Protein AF-A0AAN7W7Z6-F1 (afdb_monomer_lite)

Sequence (167 aa):
MIKGVRLLCTKEGPSPFRQVDIPSNHAMFGSPALEVPAILGIPMVIHRVGTKSSDGADLDCQIATYLNIKYSDGLAPPQWQSHVGSCLVARKDKKPLSLPHLEAVWMFISMVLDSYSEDEKEAQTLITRQRFERWFDDYKSGQVMNGRMEWADVGTTPAKSDAHLQN

Structure (mmCIF, N/CA/C/O backbone):
data_AF-A0AAN7W7Z6-F1
#
_entry.id   AF-A0AAN7W7Z6-F1
#
loop_
_atom_site.group_PDB
_atom_site.id
_atom_site.type_symbol
_atom_site.label_atom_id
_atom_site.label_alt_id
_atom_site.label_comp_id
_atom_site.label_asym_id
_atom_site.label_entity_id
_atom_site.label_seq_id
_atom_site.pdbx_PDB_ins_code
_atom_site.Cartn_x
_atom_site.Cartn_y
_atom_site.Cartn_z
_atom_site.occupancy
_atom_site.B_iso_or_equiv
_atom_site.auth_seq_id
_atom_site.auth_comp_id
_atom_site.auth_asym_id
_atom_site.auth_atom_id
_atom_site.pdbx_PDB_model_num
ATOM 1 N N . MET A 1 1 ? -18.468 -12.794 -3.051 1.00 94.00 1 MET A N 1
ATOM 2 C CA . MET A 1 1 ? -17.252 -12.531 -2.248 1.00 94.00 1 MET A CA 1
ATOM 3 C C . MET A 1 1 ? -16.202 -11.904 -3.145 1.00 94.00 1 MET A C 1
ATOM 5 O O . MET A 1 1 ? -16.168 -12.248 -4.318 1.00 94.00 1 MET A O 1
ATOM 9 N N . ILE A 1 2 ? -15.392 -10.990 -2.618 1.00 96.31 2 ILE A N 1
ATOM 10 C CA . ILE A 1 2 ? -14.272 -10.337 -3.304 1.00 96.31 2 ILE A CA 1
ATOM 11 C C . ILE A 1 2 ? -12.979 -10.752 -2.604 1.00 96.31 2 ILE A C 1
ATOM 13 O O . ILE A 1 2 ? -12.913 -10.723 -1.375 1.00 96.31 2 ILE A O 1
ATOM 17 N N . LYS A 1 3 ? -11.949 -11.112 -3.373 1.00 97.56 3 LYS A N 1
ATOM 18 C CA . LYS A 1 3 ? -10.621 -11.397 -2.822 1.00 97.56 3 LYS A CA 1
ATOM 19 C C . LYS A 1 3 ? -9.951 -10.092 -2.395 1.00 97.56 3 LYS A C 1
ATOM 21 O O . LYS A 1 3 ? -9.711 -9.219 -3.228 1.00 97.56 3 LYS A O 1
ATOM 26 N N . GLY A 1 4 ? -9.668 -9.979 -1.103 1.00 97.69 4 GLY A N 1
ATOM 27 C CA . GLY A 1 4 ? -8.923 -8.879 -0.498 1.00 97.69 4 GLY A CA 1
ATOM 28 C C . GLY A 1 4 ? -7.800 -9.399 0.389 1.00 97.69 4 GLY A C 1
ATOM 29 O O . GLY A 1 4 ? -7.563 -10.605 0.479 1.00 97.69 4 GLY A O 1
ATOM 30 N N . VAL A 1 5 ? -7.120 -8.490 1.071 1.00 97.50 5 VAL A N 1
ATOM 31 C CA . VAL A 1 5 ? -5.990 -8.808 1.940 1.00 97.50 5 VAL A CA 1
ATOM 32 C C . VAL A 1 5 ? -6.253 -8.277 3.340 1.00 97.50 5 VAL A C 1
ATOM 34 O O . VAL A 1 5 ? -6.710 -7.151 3.512 1.00 97.50 5 VAL A O 1
ATOM 37 N N . ARG A 1 6 ? -5.968 -9.092 4.354 1.00 96.19 6 ARG A N 1
ATOM 38 C CA . ARG A 1 6 ? -5.948 -8.658 5.747 1.00 96.19 6 ARG A CA 1
ATOM 39 C C . ARG A 1 6 ? -4.517 -8.325 6.137 1.00 96.19 6 ARG A C 1
ATOM 41 O O . ARG A 1 6 ? -3.685 -9.227 6.129 1.00 96.19 6 ARG A O 1
ATOM 48 N N . LEU A 1 7 ? -4.274 -7.069 6.491 1.00 94.75 7 LEU A N 1
ATOM 49 C CA . LEU A 1 7 ? -3.045 -6.599 7.124 1.00 94.75 7 LEU A CA 1
ATOM 50 C C . LEU A 1 7 ? -3.124 -6.886 8.623 1.00 94.75 7 LEU A C 1
ATOM 52 O O . LEU A 1 7 ? -4.168 -6.645 9.239 1.00 94.75 7 LEU A O 1
ATOM 56 N N . LEU A 1 8 ? -2.042 -7.405 9.187 1.00 91.19 8 LEU A N 1
ATOM 57 C CA . LEU A 1 8 ? -1.914 -7.708 10.607 1.00 91.19 8 LEU A CA 1
ATOM 58 C C . LEU A 1 8 ? -1.007 -6.659 11.260 1.00 91.19 8 LEU A C 1
ATOM 60 O O . LEU A 1 8 ? 0.039 -6.321 10.708 1.00 91.19 8 LEU A O 1
ATOM 64 N N . CYS A 1 9 ? -1.420 -6.116 12.407 1.00 86.50 9 CYS A N 1
ATOM 65 C CA . CYS A 1 9 ? -0.536 -5.294 13.236 1.00 86.50 9 CYS A CA 1
ATOM 66 C C . CYS A 1 9 ? 0.515 -6.162 13.954 1.00 86.50 9 CYS A C 1
ATOM 68 O O . CYS A 1 9 ? 0.380 -7.389 13.996 1.00 86.50 9 CYS A O 1
ATOM 70 N N . THR A 1 10 ? 1.556 -5.535 14.510 1.00 80.81 10 THR A N 1
ATOM 71 C CA . THR A 1 10 ? 2.804 -6.164 14.997 1.00 80.81 10 THR A CA 1
ATOM 72 C C . THR A 1 10 ? 2.632 -7.468 15.790 1.00 80.81 10 THR A C 1
ATOM 74 O O . THR A 1 10 ? 3.410 -8.401 15.601 1.00 80.81 10 THR A O 1
ATOM 77 N N . LYS A 1 11 ? 1.614 -7.587 16.655 1.00 75.62 11 LYS A N 1
ATOM 78 C CA . LYS A 1 11 ? 1.395 -8.801 17.472 1.00 75.62 11 LYS A CA 1
ATOM 79 C C . LYS A 1 11 ? 0.436 -9.843 16.899 1.00 75.62 11 LYS A C 1
A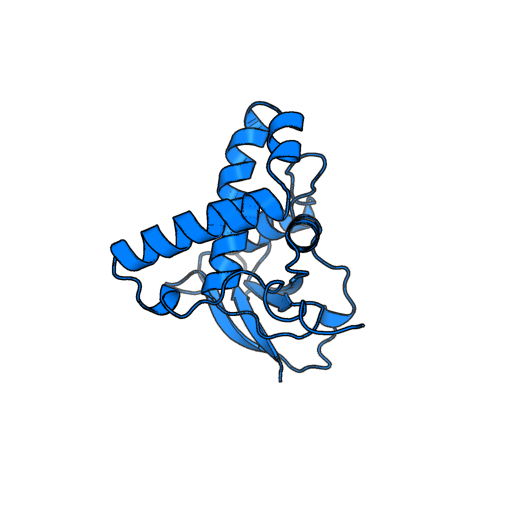TOM 81 O O . LYS A 1 11 ? 0.246 -10.889 17.517 1.00 75.62 11 LYS A O 1
ATOM 86 N N . GLU A 1 12 ? -0.193 -9.601 15.753 1.00 75.06 12 GLU A N 1
ATOM 87 C CA . GLU A 1 12 ? -1.289 -10.457 15.276 1.00 75.06 12 GLU A CA 1
ATOM 88 C C . GLU A 1 12 ? -0.866 -11.618 14.360 1.00 75.06 12 GLU A C 1
ATOM 90 O O . GLU A 1 12 ? -1.711 -12.455 14.024 1.00 75.06 12 GLU A O 1
ATOM 95 N N . GLY A 1 13 ? 0.413 -11.749 13.996 1.00 69.25 13 GLY A N 1
ATOM 96 C CA . GLY A 1 13 ? 0.886 -12.950 13.308 1.00 69.25 13 GLY A CA 1
ATOM 97 C C . GLY A 1 13 ? 2.334 -12.905 12.813 1.00 69.25 13 GLY A C 1
ATOM 98 O O . GLY A 1 13 ? 2.932 -11.838 12.746 1.00 69.25 13 GLY A O 1
ATOM 99 N N . PRO A 1 14 ? 2.891 -14.069 12.425 1.00 71.94 14 PRO A N 1
ATOM 100 C CA . PRO A 1 14 ? 4.256 -14.174 11.900 1.00 71.94 14 PRO A CA 1
ATOM 101 C C . PRO A 1 14 ? 4.409 -13.613 10.478 1.00 71.94 14 PRO A C 1
ATOM 103 O O . PRO A 1 14 ? 5.525 -13.402 10.019 1.00 71.94 14 PRO A O 1
ATOM 106 N N . SER A 1 15 ? 3.300 -13.404 9.763 1.00 80.62 15 SER A N 1
ATOM 107 C CA . SER A 1 15 ? 3.273 -12.798 8.432 1.00 80.62 15 SER A CA 1
ATOM 108 C C . SER A 1 15 ? 2.462 -11.502 8.489 1.00 80.62 15 SER A C 1
ATOM 110 O O . SER A 1 15 ? 1.388 -11.507 9.093 1.00 80.62 15 SER A O 1
ATOM 112 N N . PRO A 1 16 ? 2.922 -10.405 7.864 1.00 84.38 16 PRO A N 1
ATOM 113 C CA . PRO A 1 16 ? 2.275 -9.099 7.985 1.00 84.38 16 PRO A CA 1
ATOM 114 C C . PRO A 1 16 ? 0.931 -9.005 7.247 1.00 84.38 16 PRO A C 1
ATOM 116 O O . PRO A 1 16 ? 0.155 -8.081 7.497 1.00 84.38 16 PRO A O 1
ATOM 119 N N . PHE A 1 17 ? 0.618 -9.939 6.342 1.00 91.06 17 PHE A N 1
ATOM 120 C CA . PHE A 1 17 ? -0.656 -9.949 5.628 1.00 91.06 17 PHE A CA 1
ATOM 121 C C . PHE A 1 17 ? -1.056 -11.328 5.101 1.00 91.06 17 PHE A C 1
ATOM 123 O O . PHE A 1 17 ? -0.226 -12.197 4.860 1.00 91.06 17 PHE A O 1
ATOM 130 N N . ARG A 1 18 ? -2.362 -11.535 4.892 1.00 93.69 18 ARG A N 1
ATOM 131 C CA . ARG A 1 18 ? -2.913 -12.785 4.339 1.00 93.69 18 ARG A CA 1
ATOM 132 C C . ARG A 1 18 ? -4.132 -12.560 3.457 1.00 93.69 18 ARG A C 1
ATOM 134 O O . ARG A 1 18 ? -4.900 -11.620 3.666 1.00 93.69 18 ARG A O 1
ATOM 141 N N . GLN A 1 19 ? -4.350 -13.467 2.513 1.00 96.00 19 GLN A N 1
ATOM 142 C CA . GLN A 1 19 ? -5.517 -13.436 1.635 1.00 96.00 19 GLN A CA 1
ATOM 143 C C . GLN A 1 19 ? -6.804 -13.708 2.430 1.00 96.00 19 GLN A C 1
ATOM 145 O O . GLN A 1 19 ? -6.842 -14.603 3.274 1.00 96.00 19 GLN A O 1
ATOM 150 N N . VAL A 1 20 ? -7.866 -12.953 2.145 1.00 97.06 20 VAL A N 1
ATOM 151 C CA . VAL A 1 20 ? -9.194 -13.124 2.750 1.00 97.06 20 VAL A CA 1
ATOM 152 C C . VAL A 1 20 ? -10.308 -12.913 1.725 1.00 97.06 20 VAL A C 1
ATOM 154 O O . VAL A 1 20 ? -10.120 -12.260 0.695 1.00 97.06 20 VAL A O 1
ATOM 157 N N . ASP A 1 21 ? -11.487 -13.449 2.027 1.00 98.00 21 ASP A N 1
ATOM 158 C CA . ASP A 1 21 ? -12.717 -13.189 1.285 1.00 98.00 21 ASP A CA 1
ATOM 159 C C . ASP A 1 21 ? -13.541 -12.108 1.996 1.00 98.00 21 ASP A C 1
ATOM 161 O O . ASP A 1 21 ? -13.874 -12.237 3.172 1.00 98.00 21 ASP A O 1
ATOM 165 N N . ILE A 1 22 ? -13.891 -11.045 1.272 1.00 97.62 22 ILE A N 1
ATOM 166 C CA . ILE A 1 22 ? -14.667 -9.907 1.780 1.00 97.62 22 ILE A CA 1
ATOM 167 C C . ILE A 1 22 ? -16.050 -9.908 1.107 1.00 97.62 22 ILE A C 1
ATOM 169 O O . ILE A 1 22 ? -16.136 -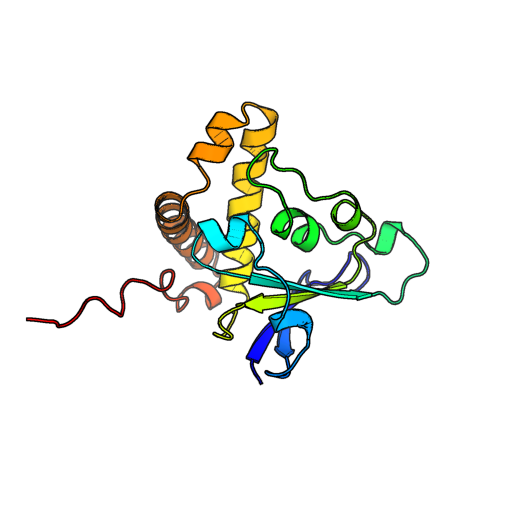10.075 -0.115 1.00 97.62 22 ILE A O 1
ATOM 173 N N . PRO A 1 23 ? -17.159 -9.728 1.847 1.00 98.00 23 PRO A N 1
ATOM 174 C CA . PRO A 1 23 ? -18.484 -9.588 1.244 1.00 98.00 23 PRO A CA 1
ATOM 175 C C . PRO A 1 23 ? -18.526 -8.439 0.227 1.00 98.00 23 PRO A C 1
ATOM 177 O O . PRO A 1 23 ? -18.055 -7.342 0.502 1.00 98.00 23 PRO A O 1
ATOM 180 N N . SER A 1 24 ? -19.107 -8.648 -0.958 1.00 97.00 24 SER A N 1
ATOM 181 C CA . SER A 1 24 ? -19.139 -7.629 -2.031 1.00 97.00 24 SER A CA 1
ATOM 182 C C . SER A 1 24 ? -20.004 -6.402 -1.711 1.00 97.00 24 SER A C 1
ATOM 184 O O . SER A 1 24 ? -19.934 -5.396 -2.425 1.00 97.00 24 SER A O 1
ATOM 186 N N . ASN A 1 25 ? -20.818 -6.490 -0.659 1.00 97.25 25 ASN A N 1
ATOM 187 C CA . ASN A 1 25 ? -21.634 -5.426 -0.080 1.00 97.25 25 ASN A CA 1
ATOM 188 C C . ASN A 1 25 ? -21.013 -4.821 1.195 1.00 97.25 25 ASN A C 1
ATOM 190 O O . ASN A 1 25 ? -21.678 -4.048 1.878 1.00 97.25 25 ASN A O 1
ATOM 194 N N . HIS A 1 26 ? -19.767 -5.167 1.538 1.00 97.88 26 HIS A N 1
ATOM 195 C CA . HIS A 1 26 ? -19.086 -4.599 2.698 1.00 97.88 26 HIS A CA 1
ATOM 196 C C . HIS A 1 26 ? -18.987 -3.067 2.583 1.00 97.88 26 HIS A C 1
ATOM 198 O O . HIS A 1 26 ? -18.635 -2.536 1.526 1.00 97.88 26 HIS A O 1
ATOM 204 N N . ALA A 1 27 ? -19.246 -2.350 3.680 1.00 97.44 27 ALA A N 1
ATOM 205 C CA . ALA A 1 27 ? -19.335 -0.886 3.691 1.00 97.44 27 ALA A CA 1
ATOM 206 C C . ALA A 1 27 ? -18.054 -0.177 3.204 1.00 97.44 27 ALA A C 1
ATOM 208 O O . ALA A 1 27 ? -18.128 0.915 2.648 1.00 97.44 27 ALA A O 1
ATOM 209 N N . MET A 1 28 ? -16.885 -0.820 3.335 1.00 97.38 28 MET A N 1
ATOM 210 C CA . MET A 1 28 ? -15.597 -0.273 2.873 1.00 97.38 28 MET A CA 1
ATOM 211 C C . MET A 1 28 ? -15.574 0.108 1.387 1.00 97.38 28 MET A C 1
ATOM 213 O O . MET A 1 28 ? -14.811 0.985 0.998 1.00 97.38 28 MET A O 1
ATOM 217 N N . PHE A 1 29 ? -16.396 -0.534 0.547 1.00 98.12 29 PHE A N 1
ATOM 218 C CA . PHE A 1 29 ? -16.459 -0.208 -0.880 1.00 98.12 29 PHE A CA 1
ATOM 219 C C . PHE A 1 29 ? -17.146 1.142 -1.154 1.00 98.12 29 PHE A C 1
ATOM 221 O O . PHE A 1 29 ? -17.020 1.668 -2.257 1.00 98.12 29 PHE A O 1
ATOM 228 N N . GLY A 1 30 ? -17.834 1.720 -0.161 1.00 97.44 30 GLY A N 1
ATOM 229 C CA . GLY A 1 30 ? -18.346 3.091 -0.204 1.00 97.44 30 GLY A CA 1
ATOM 230 C C . GLY A 1 30 ? -17.288 4.157 0.111 1.00 97.44 30 GLY A C 1
ATOM 231 O O . GLY A 1 30 ? -17.476 5.319 -0.242 1.00 97.44 30 GLY A O 1
ATOM 232 N N . SER A 1 31 ? -16.161 3.782 0.723 1.00 97.00 31 SER A N 1
ATOM 233 C CA . SER A 1 31 ? -15.088 4.717 1.079 1.00 97.00 31 SER A CA 1
ATOM 234 C C . SER A 1 31 ? -14.348 5.252 -0.156 1.00 97.00 31 SER A C 1
ATOM 236 O O . SER A 1 31 ? -14.282 4.563 -1.184 1.00 97.00 31 SER A O 1
ATOM 238 N N . PRO A 1 32 ? -13.748 6.456 -0.093 1.00 97.56 32 PRO A N 1
ATOM 239 C CA . PRO A 1 32 ? -12.843 6.962 -1.128 1.00 97.56 32 PRO A CA 1
ATOM 240 C C . PRO A 1 32 ? -11.680 6.002 -1.412 1.00 97.56 32 PRO A C 1
ATOM 242 O O . PRO A 1 32 ? -11.269 5.245 -0.533 1.00 97.56 32 PRO A O 1
ATOM 245 N N . ALA A 1 33 ? -11.164 6.024 -2.646 1.00 98.38 33 ALA A N 1
ATOM 246 C CA . ALA A 1 33 ? -9.950 5.275 -2.962 1.00 98.38 33 ALA A CA 1
ATOM 247 C C . ALA A 1 33 ? -8.744 5.901 -2.250 1.00 98.38 33 ALA A C 1
ATOM 249 O O . ALA A 1 33 ? -8.698 7.116 -2.058 1.00 98.38 33 ALA A O 1
ATOM 250 N N . LEU A 1 34 ? -7.769 5.066 -1.905 1.00 98.50 34 LEU A N 1
ATOM 251 C CA . LEU A 1 34 ? -6.459 5.502 -1.447 1.00 98.50 34 LEU A CA 1
ATOM 252 C C . LEU A 1 34 ? -5.743 6.244 -2.573 1.00 98.50 34 LEU A C 1
ATOM 254 O O . LEU A 1 34 ? -5.726 5.780 -3.713 1.00 98.50 34 LEU A O 1
ATOM 258 N N . GLU A 1 35 ? -5.176 7.395 -2.234 1.00 98.25 35 GLU A N 1
ATOM 259 C CA . GLU A 1 35 ? -4.722 8.401 -3.192 1.00 98.25 35 GLU A CA 1
ATOM 260 C C . GLU A 1 35 ? -3.576 7.896 -4.067 1.00 98.25 35 GLU A C 1
ATOM 262 O O . GLU A 1 35 ? -3.752 7.749 -5.276 1.00 98.25 35 GLU A O 1
ATOM 267 N N . VAL A 1 36 ? -2.443 7.532 -3.460 1.00 98.06 36 VAL A N 1
ATOM 268 C CA . VAL A 1 36 ? -1.287 7.017 -4.203 1.00 98.06 36 VAL A CA 1
ATOM 269 C C . VAL A 1 36 ? -1.627 5.729 -4.968 1.00 98.06 36 VAL A C 1
ATOM 271 O O . VAL A 1 36 ? -1.433 5.719 -6.183 1.00 98.06 36 VAL A O 1
ATOM 274 N N . PRO A 1 37 ? -2.236 4.680 -4.372 1.00 98.31 37 PRO A N 1
ATOM 275 C CA . PRO A 1 37 ? -2.653 3.496 -5.131 1.00 98.31 37 PRO A CA 1
ATOM 276 C C . PRO A 1 37 ? -3.563 3.801 -6.334 1.00 98.31 37 PRO A C 1
ATOM 278 O O . PRO A 1 37 ? -3.434 3.168 -7.385 1.00 98.31 37 PRO A O 1
ATOM 281 N N . ALA A 1 38 ? -4.460 4.789 -6.220 1.00 98.19 38 ALA A N 1
ATOM 282 C CA . ALA A 1 38 ? -5.296 5.216 -7.337 1.00 98.19 38 ALA A CA 1
ATOM 283 C C . ALA A 1 38 ? -4.476 5.853 -8.473 1.00 98.19 38 ALA A C 1
ATOM 285 O O . ALA A 1 38 ? -4.729 5.526 -9.633 1.00 98.19 38 ALA A O 1
ATOM 286 N N . ILE A 1 39 ? -3.467 6.678 -8.162 1.00 98.06 39 ILE A N 1
ATOM 287 C CA . ILE A 1 39 ? -2.535 7.243 -9.160 1.00 98.06 39 ILE A CA 1
ATOM 288 C C . ILE A 1 39 ? -1.773 6.126 -9.894 1.00 98.06 39 ILE A C 1
ATOM 290 O O . ILE A 1 39 ? -1.567 6.200 -11.106 1.00 98.06 39 ILE A O 1
ATOM 294 N N . LEU A 1 40 ? -1.420 5.047 -9.187 1.00 97.25 40 LEU A N 1
ATOM 295 C CA . LEU A 1 40 ? -0.748 3.876 -9.766 1.00 97.25 40 LEU A CA 1
ATOM 296 C C . LEU A 1 40 ? -1.677 2.983 -10.615 1.00 97.25 40 LEU A C 1
ATOM 298 O O . LEU A 1 40 ? -1.230 1.993 -11.190 1.00 97.25 40 LEU A O 1
ATOM 302 N N . GLY A 1 41 ? -2.972 3.304 -10.708 1.00 96.06 41 GLY A N 1
ATOM 303 C CA . GLY A 1 41 ? -3.955 2.521 -11.465 1.00 96.06 41 GLY A CA 1
ATOM 304 C C . GLY A 1 41 ? -4.492 1.287 -10.727 1.00 96.06 41 GLY A C 1
ATOM 305 O O . GLY A 1 41 ? -5.166 0.450 -11.334 1.00 96.06 41 GLY A O 1
ATOM 306 N N . ILE A 1 42 ? -4.235 1.168 -9.422 1.00 96.56 42 ILE A N 1
ATOM 307 C CA . ILE A 1 42 ? -4.756 0.098 -8.564 1.00 96.56 42 ILE A CA 1
ATOM 308 C C . ILE A 1 42 ? -5.583 0.754 -7.450 1.00 96.56 42 ILE A C 1
ATOM 310 O O . ILE A 1 42 ? -5.103 0.920 -6.330 1.00 96.56 42 ILE A O 1
ATOM 314 N N . PRO A 1 43 ? -6.838 1.159 -7.724 1.00 97.56 43 PRO A N 1
ATOM 315 C CA . PRO A 1 43 ? -7.638 1.880 -6.744 1.00 97.56 43 PRO A CA 1
ATOM 316 C C . PRO A 1 43 ? -7.958 0.957 -5.565 1.00 97.56 43 PRO A C 1
ATOM 318 O O . PRO A 1 43 ? -8.760 0.033 -5.696 1.00 97.56 43 PRO A O 1
ATOM 321 N N . MET A 1 44 ? -7.336 1.198 -4.412 1.00 98.56 44 MET A N 1
ATOM 322 C CA . MET A 1 44 ? -7.538 0.418 -3.189 1.00 98.56 44 MET A CA 1
ATOM 323 C C . MET A 1 44 ? -8.454 1.149 -2.208 1.00 98.56 44 MET A C 1
ATOM 325 O O . MET A 1 44 ? -8.517 2.373 -2.194 1.00 98.56 44 MET A O 1
ATOM 329 N N . VAL A 1 45 ? -9.161 0.391 -1.378 1.00 98.56 45 VAL A N 1
ATOM 330 C CA . VAL A 1 45 ? -9.904 0.858 -0.202 1.00 98.56 45 VAL A CA 1
ATOM 331 C C . VAL A 1 45 ? -9.420 0.087 1.018 1.00 98.56 45 VAL A C 1
ATOM 333 O O . VAL A 1 45 ? -9.084 -1.095 0.913 1.00 98.56 45 VAL A O 1
ATOM 336 N N . ILE A 1 46 ? -9.412 0.745 2.175 1.00 98.25 46 ILE A N 1
ATOM 337 C CA . ILE A 1 46 ? -8.959 0.171 3.443 1.00 98.25 46 ILE A CA 1
ATOM 338 C C . ILE A 1 46 ? -10.012 0.359 4.536 1.00 98.25 46 ILE A C 1
ATOM 340 O O . ILE A 1 46 ? -10.733 1.357 4.567 1.00 98.25 46 ILE A O 1
ATOM 344 N N . HIS A 1 47 ? -10.109 -0.613 5.435 1.00 97.25 47 HIS A N 1
ATOM 345 C CA . HIS A 1 47 ? -11.001 -0.580 6.587 1.00 97.25 47 HIS A CA 1
ATOM 346 C C . HIS A 1 47 ? -10.303 -1.163 7.811 1.00 97.25 47 HIS A C 1
ATOM 348 O O . HIS A 1 47 ? -9.756 -2.262 7.742 1.00 97.25 47 HIS A O 1
ATOM 354 N N . ARG A 1 48 ? -10.342 -0.449 8.938 1.00 94.75 48 ARG A N 1
ATOM 355 C CA . ARG A 1 48 ? -9.808 -0.949 10.209 1.00 94.75 48 ARG A CA 1
ATOM 356 C C . ARG A 1 48 ? -10.748 -1.990 10.781 1.00 94.75 48 ARG A C 1
ATOM 358 O O . ARG A 1 48 ? -11.931 -1.724 10.943 1.00 94.75 48 ARG A O 1
ATOM 365 N N . VAL A 1 49 ? -10.201 -3.147 11.121 1.00 90.38 49 VAL A N 1
ATOM 366 C CA . VAL A 1 49 ? -10.922 -4.211 11.835 1.00 90.38 49 VAL A CA 1
ATOM 367 C C . VAL A 1 49 ? -10.806 -4.016 13.349 1.00 90.38 49 VAL A C 1
ATOM 369 O O . VAL A 1 49 ? -11.549 -4.623 14.115 1.00 90.38 49 VAL A O 1
ATOM 372 N N . GLY A 1 50 ? -9.880 -3.157 13.779 1.00 75.06 50 GLY A N 1
ATOM 373 C CA . GLY A 1 50 ? -9.472 -3.031 15.168 1.00 75.06 50 GLY A CA 1
ATOM 374 C C . GLY A 1 50 ? -8.385 -4.045 15.505 1.00 75.06 50 GLY A C 1
ATOM 375 O O . GLY A 1 50 ? -7.654 -4.520 14.635 1.00 75.06 50 GLY A O 1
ATOM 376 N N . THR A 1 51 ? -8.268 -4.351 16.786 1.00 72.38 51 THR A N 1
ATOM 377 C CA . THR A 1 51 ? -7.206 -5.183 17.348 1.00 72.38 51 THR A CA 1
ATOM 378 C C . THR A 1 51 ? -7.687 -5.855 18.627 1.00 72.38 51 THR A C 1
ATOM 380 O O . THR A 1 51 ? -8.678 -5.433 19.226 1.00 72.38 51 THR A O 1
ATOM 383 N N . LYS A 1 52 ? -6.984 -6.908 19.040 1.00 70.00 52 LYS A N 1
ATOM 384 C CA . LYS A 1 52 ? -7.180 -7.548 20.344 1.00 70.00 52 LYS A CA 1
ATOM 385 C C . LYS A 1 52 ? -6.272 -6.995 21.447 1.00 70.00 52 LYS A C 1
ATOM 387 O O . LYS A 1 52 ? -6.498 -7.351 22.600 1.00 70.00 52 LYS A O 1
ATOM 392 N N . SER A 1 53 ? -5.258 -6.188 21.122 1.00 76.94 53 SER A N 1
ATOM 393 C CA . SER A 1 53 ? -4.341 -5.646 22.133 1.00 76.94 53 SER A CA 1
ATOM 394 C C . SER A 1 53 ? -4.843 -4.322 22.707 1.00 76.94 53 SER A C 1
ATOM 396 O O . SER A 1 53 ? -5.379 -3.480 21.992 1.00 76.94 53 SER A O 1
ATOM 398 N N . SER A 1 54 ? -4.664 -4.135 24.012 1.00 78.38 54 SER A N 1
ATOM 399 C CA . SER A 1 54 ? -4.860 -2.846 24.680 1.00 78.38 54 SER A CA 1
ATOM 400 C C . SER A 1 54 ? -3.580 -2.007 24.731 1.00 78.38 54 SER A C 1
ATOM 402 O O . SER A 1 54 ? -3.642 -0.850 25.135 1.00 78.38 54 SER A O 1
ATOM 404 N N . ASP A 1 55 ? -2.430 -2.588 24.374 1.00 81.31 55 ASP A N 1
ATOM 405 C CA . ASP A 1 55 ? -1.152 -1.884 24.297 1.00 81.31 55 ASP A CA 1
ATOM 406 C C . ASP A 1 55 ? -1.018 -1.226 22.927 1.00 81.31 55 ASP A C 1
ATOM 408 O O . ASP A 1 55 ? -1.129 -1.887 21.893 1.00 81.31 55 ASP A O 1
ATOM 412 N N . GLY A 1 56 ? -0.776 0.081 22.929 1.00 76.62 56 GLY A N 1
ATOM 413 C CA . GLY A 1 56 ? -0.684 0.863 21.715 1.00 76.62 56 GLY A CA 1
ATOM 414 C C . GLY A 1 56 ? 0.458 0.442 20.786 1.00 76.62 56 GLY A C 1
ATOM 415 O O . GLY A 1 56 ? 0.269 0.412 19.570 1.00 76.62 56 GLY A O 1
ATOM 416 N N . ALA A 1 57 ? 1.594 0.015 21.343 1.00 79.19 57 ALA A N 1
ATOM 417 C CA . ALA A 1 57 ? 2.755 -0.413 20.559 1.00 79.19 57 ALA A CA 1
ATOM 418 C C . ALA A 1 57 ? 2.475 -1.670 19.711 1.00 79.19 57 ALA A C 1
ATOM 420 O O . ALA A 1 57 ? 3.105 -1.904 18.680 1.00 79.19 57 ALA A O 1
ATOM 421 N N . ASP A 1 58 ? 1.487 -2.473 20.107 1.00 84.38 58 ASP A N 1
ATOM 422 C CA . ASP A 1 58 ? 1.102 -3.683 19.380 1.00 84.38 58 ASP A CA 1
ATOM 423 C C . ASP A 1 58 ? 0.248 -3.389 18.137 1.00 84.38 58 ASP A C 1
ATOM 425 O O . ASP A 1 58 ? -0.045 -4.297 17.350 1.00 84.38 58 ASP A O 1
ATOM 429 N N . LEU A 1 59 ? -0.200 -2.138 17.987 1.00 84.81 59 LEU A N 1
ATOM 430 C CA . LEU A 1 59 ? -1.209 -1.725 17.014 1.00 84.81 59 LEU A CA 1
ATOM 431 C C . LEU A 1 59 ? -0.615 -1.095 15.761 1.00 84.81 59 LEU A C 1
ATOM 433 O O . LEU A 1 59 ? -1.359 -0.751 14.839 1.00 84.81 59 LEU A O 1
ATOM 437 N N . ASP A 1 60 ? 0.701 -0.951 15.698 1.00 87.75 60 ASP A N 1
ATOM 438 C CA . ASP A 1 60 ? 1.338 -0.405 14.517 1.00 87.75 60 ASP A CA 1
ATOM 439 C C . ASP A 1 60 ? 1.182 -1.358 13.329 1.00 87.75 60 ASP A C 1
ATOM 441 O O . ASP A 1 60 ? 1.326 -2.581 13.418 1.00 87.75 60 ASP A O 1
ATOM 445 N N . CYS A 1 61 ? 0.812 -0.773 12.193 1.00 92.25 61 CYS A N 1
ATOM 446 C CA . CYS A 1 61 ? 0.637 -1.469 10.930 1.00 92.25 61 CYS A CA 1
ATOM 447 C C . CYS A 1 61 ? 1.237 -0.592 9.833 1.00 92.25 61 CYS A C 1
ATOM 449 O O . CYS A 1 61 ? 0.528 0.142 9.145 1.00 92.25 61 CYS A O 1
ATOM 451 N N . GLN A 1 62 ? 2.561 -0.661 9.689 1.00 92.44 62 GLN A N 1
ATOM 452 C CA . GLN A 1 62 ? 3.320 0.196 8.774 1.00 92.44 62 GLN A CA 1
ATOM 453 C C . GLN A 1 62 ? 2.799 0.123 7.332 1.00 92.44 62 GLN A C 1
ATOM 455 O O . GLN A 1 62 ? 2.702 1.141 6.655 1.00 92.44 62 GLN A O 1
ATOM 460 N N . ILE A 1 63 ? 2.371 -1.061 6.880 1.00 95.50 63 ILE A N 1
ATOM 461 C CA . ILE A 1 63 ? 1.763 -1.239 5.554 1.00 95.50 63 ILE A CA 1
ATOM 462 C C . ILE A 1 63 ? 0.512 -0.368 5.413 1.00 95.50 63 ILE A C 1
ATOM 464 O O . ILE A 1 63 ? 0.349 0.332 4.417 1.00 95.50 63 ILE A O 1
ATOM 468 N N . ALA A 1 64 ? -0.372 -0.370 6.415 1.00 96.50 64 ALA A N 1
ATOM 469 C CA . ALA A 1 64 ? -1.573 0.457 6.390 1.00 96.50 64 ALA A CA 1
ATOM 470 C C . ALA A 1 64 ? -1.231 1.953 6.412 1.00 96.50 64 ALA A C 1
ATOM 472 O O . ALA A 1 64 ? -1.886 2.726 5.714 1.00 96.50 64 ALA A O 1
ATOM 473 N N . THR A 1 65 ? -0.203 2.355 7.163 1.00 96.19 65 THR A N 1
ATOM 474 C CA . THR A 1 65 ? 0.318 3.728 7.162 1.00 96.19 65 THR A CA 1
ATOM 475 C C . THR A 1 65 ? 0.792 4.135 5.768 1.00 96.19 65 THR A C 1
ATOM 477 O O . THR A 1 65 ? 0.312 5.133 5.235 1.00 96.19 65 THR A O 1
ATOM 480 N N . TYR A 1 66 ? 1.646 3.331 5.131 1.00 97.12 66 TYR A N 1
ATOM 481 C CA . TYR A 1 66 ? 2.220 3.638 3.816 1.00 97.12 66 TYR A CA 1
ATOM 482 C C . TYR A 1 66 ? 1.154 3.684 2.721 1.00 97.12 66 TYR A C 1
ATOM 484 O O . TYR A 1 66 ? 1.158 4.569 1.874 1.00 97.12 66 TYR A O 1
ATOM 492 N N . LEU A 1 67 ? 0.162 2.796 2.766 1.00 97.94 67 LEU A N 1
ATOM 493 C CA . LEU A 1 67 ? -0.949 2.835 1.813 1.00 97.94 67 LEU A CA 1
ATOM 494 C C . LEU A 1 67 ? -1.821 4.102 1.937 1.00 97.94 67 LEU A C 1
ATOM 496 O O . LEU A 1 67 ? -2.547 4.425 0.997 1.00 97.94 67 LEU A O 1
ATOM 500 N N . ASN A 1 68 ? -1.777 4.808 3.074 1.00 98.25 68 ASN A N 1
ATOM 501 C CA . ASN A 1 68 ? -2.576 6.009 3.343 1.00 98.25 68 ASN A CA 1
ATOM 502 C C . ASN A 1 68 ? -1.816 7.330 3.167 1.00 98.25 68 ASN A C 1
ATOM 504 O O . ASN A 1 68 ? -2.379 8.374 3.504 1.00 98.25 68 ASN A O 1
ATOM 508 N N . ILE A 1 69 ? -0.582 7.315 2.660 1.00 97.38 69 ILE A N 1
ATOM 509 C CA . ILE A 1 69 ? 0.166 8.557 2.442 1.00 97.38 69 ILE A CA 1
ATOM 510 C C . ILE A 1 69 ? -0.540 9.488 1.454 1.00 97.38 69 ILE A C 1
ATOM 512 O O . ILE A 1 69 ? -1.289 9.055 0.568 1.00 97.38 69 ILE A O 1
ATOM 516 N N . LYS A 1 70 ? -0.281 10.781 1.612 1.00 96.44 70 LYS A N 1
ATOM 517 C CA . LYS A 1 70 ? -0.701 11.826 0.688 1.00 96.44 70 LYS A CA 1
ATOM 518 C C . LYS A 1 70 ? 0.349 12.052 -0.381 1.00 96.44 70 LYS A C 1
ATOM 520 O O . LYS A 1 70 ? 1.541 12.020 -0.108 1.00 96.44 70 LYS A O 1
ATOM 525 N N . TYR A 1 71 ? -0.112 12.286 -1.608 1.00 96.12 71 TYR A N 1
ATOM 526 C CA . TYR A 1 71 ? 0.787 12.575 -2.723 1.00 96.12 71 TYR A CA 1
ATOM 527 C C . TYR A 1 71 ? 1.535 13.896 -2.508 1.00 96.12 71 TYR A C 1
ATOM 529 O O . TYR A 1 71 ? 2.677 14.027 -2.936 1.00 96.12 71 TYR A O 1
ATOM 537 N N . SER A 1 72 ? 0.908 14.861 -1.829 1.00 94.25 72 SER A N 1
ATOM 538 C CA . SER A 1 72 ? 1.535 16.147 -1.535 1.00 94.25 72 SER A CA 1
ATOM 539 C C . SER A 1 72 ? 2.811 15.970 -0.720 1.00 94.25 72 SER A C 1
ATOM 541 O O . SER A 1 72 ? 3.872 16.290 -1.214 1.00 94.25 72 SER A O 1
ATOM 543 N N . ASP A 1 73 ? 2.742 15.389 0.471 1.00 93.56 73 ASP A N 1
ATOM 544 C CA . ASP A 1 73 ? 3.835 15.452 1.453 1.00 93.56 73 ASP A CA 1
ATOM 545 C C . ASP A 1 73 ? 4.424 14.082 1.824 1.00 93.56 73 ASP A C 1
ATOM 547 O O . ASP A 1 73 ? 5.330 14.003 2.649 1.00 93.56 73 ASP A O 1
ATOM 551 N N . GLY A 1 74 ? 3.904 12.987 1.261 1.00 95.00 74 GLY A N 1
ATOM 552 C CA . GLY A 1 74 ? 4.330 11.632 1.611 1.00 95.00 74 GLY A CA 1
ATOM 553 C C . GLY A 1 74 ? 3.888 11.195 3.011 1.00 95.00 74 GLY A C 1
ATOM 554 O O . GLY A 1 74 ? 4.249 10.108 3.461 1.00 95.00 74 GLY A O 1
ATOM 555 N N . LEU A 1 75 ? 3.074 11.990 3.711 1.00 96.06 75 LEU A N 1
ATOM 556 C CA . LEU A 1 75 ? 2.635 11.697 5.068 1.00 96.06 75 LEU A CA 1
ATOM 557 C C . LEU A 1 75 ? 1.264 11.032 5.069 1.00 96.06 75 LEU A C 1
ATOM 559 O O . LEU A 1 75 ? 0.330 11.416 4.362 1.00 96.06 75 LEU A O 1
ATOM 563 N N . ALA A 1 76 ? 1.111 10.023 5.921 1.00 97.06 76 ALA A N 1
ATOM 564 C CA . ALA A 1 76 ? -0.209 9.510 6.251 1.00 97.06 76 ALA A CA 1
ATOM 565 C C . ALA A 1 76 ? -0.945 10.535 7.136 1.00 97.06 76 ALA A C 1
ATOM 567 O O . ALA A 1 76 ? -0.320 11.135 8.014 1.00 97.06 76 ALA A O 1
ATOM 568 N N . PRO A 1 77 ? -2.269 10.724 6.991 1.00 96.50 77 PRO A N 1
ATOM 569 C CA . PRO A 1 77 ? -3.048 11.524 7.933 1.00 96.50 77 PRO A CA 1
ATOM 570 C C . PRO A 1 77 ? -2.879 11.020 9.379 1.00 96.50 77 PRO A C 1
ATOM 572 O O . PRO A 1 77 ? -2.726 9.809 9.554 1.00 96.50 77 PRO A O 1
ATOM 575 N N . PRO A 1 78 ? -2.970 11.879 10.416 1.00 95.62 78 PRO A N 1
ATOM 576 C CA . PRO A 1 78 ? -2.623 11.526 11.800 1.00 95.62 78 PRO A CA 1
ATOM 577 C C . PRO A 1 78 ? -3.247 10.226 12.307 1.00 95.62 78 PRO A C 1
ATOM 579 O O . PRO A 1 78 ? -2.578 9.411 12.936 1.00 95.62 78 PRO A O 1
ATOM 582 N N . GLN A 1 79 ? -4.511 9.970 11.962 1.00 94.06 79 GLN A N 1
ATOM 583 C CA . GLN A 1 79 ? -5.199 8.752 12.369 1.00 94.06 79 GLN A CA 1
ATOM 584 C C . GLN A 1 79 ? -4.510 7.477 11.862 1.00 94.06 79 GLN A C 1
ATOM 586 O O . GLN A 1 79 ? -4.692 6.428 12.473 1.00 94.06 79 GLN A O 1
ATOM 591 N N . TRP A 1 80 ? -3.787 7.529 10.739 1.00 95.81 80 TRP A N 1
ATOM 592 C CA . TRP A 1 80 ? -3.097 6.414 10.076 1.00 95.81 80 TRP A CA 1
ATOM 593 C C . TRP A 1 80 ? -1.597 6.326 10.400 1.00 95.81 80 TRP A C 1
ATOM 595 O O . TRP A 1 80 ? -0.943 5.414 9.899 1.00 95.81 80 TRP A O 1
ATOM 605 N N . GLN A 1 81 ? -1.042 7.239 11.202 1.00 94.06 81 GLN A N 1
ATOM 606 C CA . GLN A 1 81 ? 0.403 7.286 11.470 1.00 94.06 81 GLN A CA 1
ATOM 607 C C . GLN A 1 81 ? 0.864 6.287 12.535 1.00 94.06 81 GLN A C 1
ATOM 609 O O . GLN A 1 81 ? 1.965 5.761 12.440 1.00 94.06 81 GLN A O 1
ATOM 614 N N . SER A 1 82 ? 0.034 6.018 13.539 1.00 91.12 82 SER A N 1
ATOM 615 C CA . SER A 1 82 ? 0.316 5.056 14.607 1.00 91.12 82 SER A CA 1
ATOM 616 C C . SER A 1 82 ? -0.985 4.432 15.088 1.00 91.12 82 SER A C 1
ATOM 618 O O . SER A 1 82 ? -2.071 4.923 14.762 1.00 91.12 82 SER A O 1
ATOM 620 N N . HIS A 1 83 ? -0.890 3.349 15.858 1.00 89.88 83 HIS A N 1
ATOM 621 C CA . HIS A 1 83 ? -2.054 2.756 16.519 1.00 89.88 83 HIS A CA 1
ATOM 622 C C . HIS A 1 83 ? -3.190 2.357 15.558 1.00 89.88 83 HIS A C 1
ATOM 624 O O . HIS A 1 83 ? -4.379 2.456 15.872 1.00 89.88 83 HIS A O 1
ATOM 630 N N . VAL A 1 84 ? -2.828 1.944 14.342 1.00 91.69 84 VAL A N 1
ATOM 631 C CA . VAL A 1 84 ? -3.781 1.725 13.246 1.00 91.69 84 VAL A CA 1
ATOM 632 C C . VAL A 1 84 ? -4.639 0.479 13.481 1.00 91.69 84 VAL A C 1
ATOM 634 O O . VAL A 1 84 ? -5.819 0.456 13.116 1.00 91.69 84 VAL A O 1
ATOM 637 N N . GLY A 1 85 ? -4.052 -0.542 14.104 1.00 92.19 85 GLY A N 1
ATOM 638 C CA . GLY A 1 85 ? -4.613 -1.878 14.236 1.00 92.19 85 GLY A CA 1
ATOM 639 C C . GLY A 1 85 ? -4.606 -2.654 12.917 1.00 92.19 85 GLY A C 1
ATOM 640 O O . GLY A 1 85 ? -4.119 -2.197 11.878 1.00 92.19 85 GLY A O 1
ATOM 641 N N . SER A 1 86 ? -5.180 -3.854 12.951 1.00 93.69 86 SER A N 1
ATOM 642 C CA . SER A 1 86 ? -5.320 -4.694 11.764 1.00 93.69 86 SER A CA 1
ATOM 643 C C . SER A 1 86 ? -6.352 -4.128 10.791 1.00 93.69 86 SER A C 1
ATOM 645 O O . SER A 1 86 ? -7.375 -3.553 11.178 1.00 93.69 86 SER A O 1
ATOM 647 N N . CYS A 1 87 ? -6.109 -4.330 9.498 1.00 96.06 87 CYS A N 1
ATOM 648 C CA . CYS A 1 87 ? -6.906 -3.735 8.428 1.00 96.06 87 CYS A CA 1
ATOM 649 C C . CYS A 1 87 ? -7.334 -4.761 7.376 1.00 96.06 87 CYS A C 1
ATOM 651 O O . CYS A 1 87 ? -6.660 -5.760 7.142 1.00 96.06 87 CYS A O 1
ATOM 653 N N . LEU A 1 88 ? -8.446 -4.488 6.698 1.00 97.75 88 LEU A N 1
ATOM 654 C CA . LEU A 1 88 ? -8.814 -5.097 5.422 1.00 97.75 88 LEU A CA 1
ATOM 655 C C . LEU A 1 88 ? -8.475 -4.132 4.295 1.00 97.75 88 LEU A C 1
ATOM 657 O O . LEU A 1 88 ? -8.812 -2.954 4.379 1.00 97.75 88 LEU A O 1
ATOM 661 N N . VAL A 1 89 ? -7.886 -4.650 3.225 1.00 98.31 89 VAL A N 1
ATOM 662 C CA . VAL A 1 89 ? -7.608 -3.934 1.982 1.00 98.31 89 VAL A CA 1
ATOM 663 C C . VAL A 1 89 ? -8.263 -4.684 0.829 1.00 98.31 89 VAL A C 1
ATOM 665 O O . VAL A 1 89 ? -8.187 -5.909 0.736 1.00 98.31 89 VAL A O 1
ATOM 668 N N . ALA A 1 90 ? -8.917 -3.954 -0.065 1.00 98.44 90 ALA A N 1
ATOM 669 C CA . ALA A 1 90 ? -9.501 -4.501 -1.284 1.00 98.44 90 ALA A CA 1
ATOM 670 C C . ALA A 1 90 ? -9.373 -3.490 -2.421 1.00 98.44 90 ALA A C 1
ATOM 672 O O . ALA A 1 90 ? -9.180 -2.300 -2.175 1.00 98.44 90 ALA A O 1
ATOM 673 N N . ARG A 1 91 ? -9.535 -3.930 -3.672 1.00 98.06 91 ARG A N 1
ATOM 674 C CA . ARG A 1 91 ? -9.699 -2.976 -4.770 1.00 98.06 91 ARG A CA 1
ATOM 675 C C . ARG A 1 91 ? -11.096 -2.364 -4.741 1.00 98.06 91 ARG A C 1
ATOM 677 O O . ARG A 1 91 ? -12.089 -3.078 -4.603 1.00 98.06 91 ARG A O 1
ATOM 684 N N . LYS A 1 92 ? -11.182 -1.048 -4.925 1.00 98.06 92 LYS A N 1
ATOM 685 C CA . LYS A 1 92 ? -12.441 -0.291 -4.973 1.00 98.06 92 LYS A CA 1
ATOM 686 C C . LYS A 1 92 ? -13.359 -0.772 -6.097 1.00 98.06 92 LYS A C 1
ATOM 688 O O . LYS A 1 92 ? -14.569 -0.842 -5.914 1.00 98.06 92 LYS A O 1
ATOM 693 N N . ASP A 1 93 ? -12.776 -1.148 -7.232 1.00 97.25 93 ASP A N 1
ATOM 694 C CA . ASP A 1 93 ? -13.482 -1.705 -8.393 1.00 97.25 93 ASP A CA 1
ATOM 695 C C . ASP A 1 93 ? -13.935 -3.164 -8.205 1.00 97.25 93 ASP A C 1
ATOM 697 O O . ASP A 1 93 ? -14.461 -3.772 -9.134 1.00 97.25 93 ASP A O 1
ATOM 701 N N . LYS A 1 94 ? -13.741 -3.730 -7.006 1.00 97.38 94 LYS A N 1
ATOM 702 C CA . LYS A 1 94 ? -14.108 -5.100 -6.629 1.00 97.38 94 LYS A CA 1
ATOM 703 C C . LYS A 1 94 ? -13.412 -6.189 -7.456 1.00 97.38 94 LYS A C 1
ATOM 705 O O . LYS A 1 94 ? -13.802 -7.352 -7.365 1.00 97.38 94 LYS A O 1
ATOM 710 N N . LYS A 1 95 ? -12.358 -5.865 -8.214 1.00 96.19 95 LYS A N 1
ATOM 711 C CA . LYS A 1 95 ? -11.487 -6.894 -8.798 1.00 96.19 95 LYS A CA 1
ATOM 712 C C . LYS A 1 95 ? -10.681 -7.587 -7.685 1.00 96.19 95 LYS A C 1
ATOM 714 O O . LYS A 1 95 ? -10.416 -6.969 -6.649 1.00 96.19 95 LYS A O 1
ATOM 719 N N . PRO A 1 96 ? -10.268 -8.852 -7.874 1.00 96.31 96 PRO A N 1
ATOM 720 C CA . PRO A 1 96 ? -9.405 -9.544 -6.922 1.00 96.31 96 PRO A CA 1
ATOM 721 C C . PRO A 1 96 ? -8.122 -8.759 -6.623 1.00 96.31 96 PRO A C 1
ATOM 723 O O . PRO A 1 96 ? -7.436 -8.306 -7.541 1.00 96.31 96 PRO A O 1
ATOM 726 N N . LEU A 1 97 ? -7.786 -8.626 -5.340 1.00 96.50 97 LEU A N 1
ATOM 727 C CA . LEU A 1 97 ? -6.478 -8.162 -4.885 1.00 96.50 97 LEU A CA 1
ATOM 728 C C . LEU A 1 97 ? -5.672 -9.364 -4.392 1.00 96.50 97 LEU A C 1
ATOM 730 O O . LEU A 1 97 ? -6.035 -9.967 -3.381 1.00 96.50 97 LEU A O 1
ATOM 734 N N . SER A 1 98 ? -4.606 -9.719 -5.108 1.00 94.25 98 SER A N 1
ATOM 735 C CA . SER A 1 98 ? -3.671 -10.769 -4.691 1.00 94.25 98 SER A CA 1
ATOM 736 C C . SER A 1 98 ? -2.604 -10.216 -3.742 1.00 94.25 98 SER A C 1
ATOM 738 O O . SER A 1 98 ? -2.336 -9.011 -3.738 1.00 94.25 98 SER A O 1
ATOM 740 N N . LEU A 1 99 ? -1.969 -11.101 -2.963 1.00 94.69 99 LEU A N 1
ATOM 741 C CA . LEU A 1 99 ? -0.864 -10.720 -2.075 1.00 94.69 99 LEU A CA 1
ATOM 742 C C . LEU A 1 99 ? 0.301 -10.053 -2.833 1.00 94.69 99 LEU A C 1
ATOM 744 O O . LEU A 1 99 ? 0.697 -8.973 -2.401 1.00 94.69 99 LEU A O 1
ATOM 748 N N . PRO A 1 100 ? 0.771 -10.571 -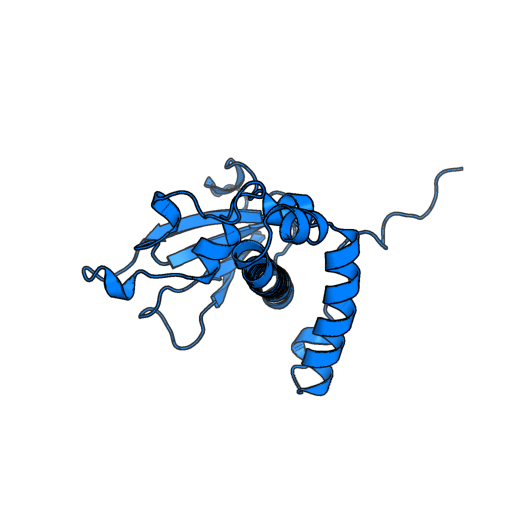3.990 1.00 94.62 100 PRO A N 1
ATOM 749 C CA . PRO A 1 100 ? 1.829 -9.905 -4.751 1.00 94.62 100 PRO A CA 1
ATOM 750 C C . PRO A 1 100 ? 1.460 -8.495 -5.228 1.00 94.62 100 PRO A C 1
ATOM 752 O O . PRO A 1 100 ? 2.280 -7.589 -5.170 1.00 94.62 100 PRO A O 1
ATOM 755 N N . HIS A 1 101 ? 0.213 -8.255 -5.651 1.00 94.56 101 HIS A N 1
ATOM 756 C CA . HIS A 1 101 ? -0.194 -6.908 -6.070 1.00 94.56 101 HIS A CA 1
ATOM 757 C C . HIS A 1 101 ? -0.201 -5.910 -4.908 1.00 94.56 101 HIS A C 1
ATOM 759 O O . HIS A 1 101 ? 0.196 -4.762 -5.092 1.00 94.56 101 HIS A O 1
ATOM 765 N N . LEU A 1 102 ? -0.661 -6.328 -3.724 1.00 96.69 102 LEU A N 1
ATOM 766 C CA . LEU A 1 102 ? -0.570 -5.491 -2.528 1.00 96.69 102 LEU A CA 1
ATOM 767 C C . LEU A 1 102 ? 0.897 -5.207 -2.182 1.00 96.69 102 LEU A C 1
ATOM 769 O O . LEU A 1 102 ? 1.251 -4.057 -1.938 1.00 96.69 102 LEU A O 1
ATOM 773 N N . GLU A 1 103 ? 1.725 -6.251 -2.162 1.00 96.25 103 GLU A N 1
ATOM 774 C CA . GLU A 1 103 ? 3.142 -6.158 -1.820 1.00 96.25 103 GLU A CA 1
ATOM 775 C C . GLU A 1 103 ? 3.885 -5.224 -2.777 1.00 96.25 103 GLU A C 1
ATOM 777 O O . GLU A 1 103 ? 4.580 -4.327 -2.321 1.00 96.25 103 GLU A O 1
ATOM 782 N N . ALA A 1 104 ? 3.664 -5.350 -4.086 1.00 96.75 104 ALA A N 1
ATOM 783 C CA . ALA A 1 104 ? 4.257 -4.461 -5.077 1.00 96.75 104 ALA A CA 1
ATOM 784 C C . ALA A 1 104 ? 3.900 -2.990 -4.833 1.00 96.75 104 ALA A C 1
ATOM 786 O O . ALA A 1 104 ? 4.773 -2.129 -4.874 1.00 96.75 104 ALA A O 1
ATOM 787 N N . VAL A 1 105 ? 2.626 -2.687 -4.561 1.00 97.56 105 VAL A N 1
ATOM 788 C CA . VAL A 1 105 ? 2.203 -1.307 -4.277 1.00 97.56 105 VAL A CA 1
ATOM 789 C C . VAL A 1 105 ? 2.850 -0.793 -2.994 1.00 97.56 105 VAL A C 1
ATOM 791 O O . VAL A 1 105 ? 3.355 0.325 -2.979 1.00 97.56 105 VAL A O 1
ATOM 794 N N . TRP A 1 106 ? 2.876 -1.603 -1.934 1.00 97.44 106 TRP A N 1
ATOM 795 C CA . TRP A 1 106 ? 3.517 -1.227 -0.675 1.00 97.44 106 TRP A CA 1
ATOM 796 C C . TRP A 1 106 ? 5.022 -0.984 -0.841 1.00 97.44 106 TRP A C 1
ATOM 798 O O . TRP A 1 106 ? 5.519 0.050 -0.402 1.00 97.44 106 TRP A O 1
ATOM 808 N N . MET A 1 107 ? 5.734 -1.889 -1.509 1.00 97.25 107 MET A N 1
ATOM 809 C CA . MET A 1 107 ? 7.179 -1.793 -1.716 1.00 97.25 107 MET A CA 1
ATOM 810 C C . MET A 1 107 ? 7.554 -0.635 -2.645 1.00 97.25 107 MET A C 1
ATOM 812 O O . MET A 1 107 ? 8.542 0.048 -2.388 1.00 97.25 107 MET A O 1
ATOM 816 N N . PHE A 1 108 ? 6.743 -0.351 -3.669 1.00 97.44 108 PHE A N 1
ATOM 817 C CA . PHE A 1 108 ? 6.932 0.838 -4.496 1.00 97.44 108 PHE A CA 1
ATOM 818 C C . PHE A 1 108 ? 6.771 2.121 -3.679 1.00 97.44 108 PHE A C 1
ATOM 820 O O . PHE A 1 108 ? 7.607 3.014 -3.766 1.00 97.44 108 PHE A O 1
ATOM 827 N N . ILE A 1 109 ? 5.720 2.203 -2.855 1.00 97.19 109 ILE A N 1
ATOM 828 C CA . ILE A 1 109 ? 5.512 3.348 -1.962 1.00 97.19 109 ILE A CA 1
ATOM 829 C C . ILE A 1 109 ? 6.683 3.484 -0.983 1.00 97.19 109 ILE A C 1
ATOM 831 O O . ILE A 1 109 ? 7.175 4.589 -0.796 1.00 97.19 109 ILE A O 1
ATOM 835 N N . SER A 1 110 ? 7.158 2.377 -0.404 1.00 95.44 110 SER A N 1
ATOM 836 C CA . SER A 1 110 ? 8.314 2.376 0.499 1.00 95.44 110 SER A CA 1
ATOM 837 C C . SER A 1 110 ? 9.557 2.966 -0.165 1.00 95.44 110 SER A C 1
ATOM 839 O O . SER A 1 110 ? 10.205 3.807 0.436 1.00 95.44 110 SER A O 1
ATOM 841 N N . MET A 1 111 ? 9.857 2.571 -1.405 1.00 94.81 111 MET A N 1
ATOM 842 C CA . MET A 1 111 ? 10.980 3.125 -2.168 1.00 94.81 111 MET A CA 1
ATOM 843 C C . MET A 1 111 ? 10.809 4.628 -2.429 1.00 94.81 111 MET A C 1
ATOM 845 O O . MET A 1 111 ? 11.770 5.380 -2.347 1.00 94.81 111 MET A O 1
ATOM 849 N N . VAL A 1 112 ? 9.599 5.083 -2.766 1.00 94.56 112 VAL A N 1
ATOM 850 C CA . VAL A 1 112 ? 9.354 6.512 -3.023 1.00 94.56 112 VAL A CA 1
ATOM 851 C C . VAL A 1 112 ? 9.449 7.348 -1.742 1.00 94.56 112 VAL A C 1
ATOM 853 O O . VAL A 1 112 ? 9.851 8.508 -1.797 1.00 94.56 112 VAL A O 1
ATOM 856 N N . LEU A 1 113 ? 9.084 6.782 -0.588 1.00 93.25 113 LEU A N 1
ATOM 857 C CA . LEU A 1 113 ? 9.186 7.465 0.705 1.00 93.25 113 LEU A CA 1
ATOM 858 C C . LEU A 1 113 ? 10.619 7.844 1.072 1.00 93.25 113 LEU A C 1
ATOM 860 O O . LEU A 1 113 ? 10.804 8.883 1.704 1.00 93.25 113 LEU A O 1
ATOM 864 N N . ASP A 1 114 ? 11.612 7.081 0.617 1.00 90.25 114 ASP A N 1
ATOM 865 C CA . ASP A 1 114 ? 13.016 7.451 0.792 1.00 90.25 114 ASP A CA 1
ATOM 866 C C . ASP A 1 114 ? 13.307 8.807 0.114 1.00 90.25 114 ASP A C 1
ATOM 868 O O . ASP A 1 114 ? 13.945 9.674 0.711 1.00 90.25 114 ASP A O 1
ATOM 872 N N . SER A 1 115 ? 12.723 9.064 -1.065 1.00 89.12 115 SER A N 1
ATOM 873 C CA . SER A 1 115 ? 12.869 10.336 -1.793 1.00 89.12 115 SER A CA 1
ATOM 874 C C . SER A 1 115 ? 12.139 11.513 -1.139 1.00 89.12 115 SER A C 1
ATOM 876 O O . SER A 1 115 ? 12.608 12.642 -1.244 1.00 89.12 115 SER A O 1
ATOM 878 N N . TYR A 1 116 ? 11.025 11.292 -0.427 1.00 85.62 116 TYR A N 1
ATOM 879 C CA . TYR A 1 116 ? 10.316 12.381 0.273 1.00 85.62 116 TYR A CA 1
ATOM 880 C C . TYR A 1 116 ? 11.158 13.020 1.385 1.00 85.62 116 TYR A C 1
ATOM 882 O O . TYR A 1 116 ? 10.914 14.168 1.752 1.00 85.62 116 TYR A O 1
ATOM 890 N N . SER A 1 117 ? 12.140 12.291 1.925 1.00 79.19 117 SER A N 1
ATOM 891 C CA . SER A 1 117 ? 13.066 12.823 2.929 1.00 79.19 117 SER A CA 1
ATOM 892 C C . SER A 1 117 ? 14.108 13.786 2.344 1.00 79.19 117 SER A C 1
ATOM 894 O O . SER A 1 117 ? 14.676 14.590 3.085 1.00 79.19 117 SER A O 1
ATOM 896 N N . GLU A 1 118 ? 14.323 13.732 1.027 1.00 84.50 118 GLU A N 1
ATOM 897 C CA . GLU A 1 118 ? 15.324 14.517 0.304 1.00 84.50 118 GLU A CA 1
ATOM 898 C C . GLU A 1 118 ? 14.673 15.663 -0.488 1.00 84.50 118 GLU A C 1
ATOM 900 O O . GLU A 1 118 ? 15.015 16.829 -0.282 1.00 84.50 118 GLU A O 1
ATOM 905 N N . ASP A 1 119 ? 13.705 15.344 -1.357 1.00 88.25 119 ASP A N 1
ATOM 906 C CA . ASP A 1 119 ? 12.959 16.303 -2.178 1.00 88.25 119 ASP A CA 1
ATOM 907 C C . ASP A 1 119 ? 11.537 15.790 -2.485 1.00 88.25 119 ASP A C 1
ATOM 909 O O . ASP A 1 119 ? 11.319 14.836 -3.238 1.00 88.25 119 ASP A O 1
ATOM 913 N N . GLU A 1 120 ? 10.536 16.490 -1.947 1.00 89.94 120 GLU A N 1
ATOM 914 C CA . GLU A 1 120 ? 9.112 16.226 -2.180 1.00 89.94 120 GLU A CA 1
ATOM 915 C C . GLU A 1 120 ? 8.753 16.193 -3.678 1.00 89.94 120 GLU A C 1
ATOM 917 O O . GLU A 1 120 ? 7.978 15.342 -4.123 1.00 89.94 120 GLU A O 1
ATOM 922 N N . LYS A 1 121 ? 9.326 17.095 -4.486 1.00 90.38 121 LYS A N 1
ATOM 923 C CA . LYS A 1 121 ? 9.024 17.172 -5.922 1.00 90.38 121 LYS A CA 1
ATOM 924 C C . LYS A 1 121 ? 9.603 15.989 -6.673 1.00 90.38 121 LYS A C 1
ATOM 926 O O . LYS A 1 12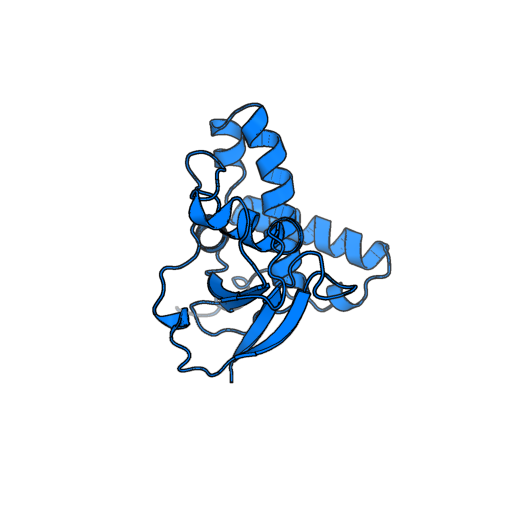1 ? 8.967 15.490 -7.602 1.00 90.38 121 LYS A O 1
ATOM 931 N N . GLU A 1 122 ? 10.790 15.538 -6.284 1.00 90.12 122 GLU A N 1
ATOM 932 C CA . GLU A 1 122 ? 11.385 14.340 -6.859 1.00 90.12 122 GLU A CA 1
ATOM 933 C C . GLU A 1 122 ? 10.493 13.131 -6.582 1.00 90.12 122 GLU A C 1
ATOM 935 O O . GLU A 1 122 ? 10.085 12.450 -7.528 1.00 90.12 122 GLU A O 1
ATOM 940 N N . ALA A 1 123 ? 10.083 12.935 -5.327 1.00 91.12 123 ALA A N 1
ATOM 941 C CA . ALA A 1 123 ? 9.190 11.847 -4.941 1.00 91.12 123 ALA A CA 1
ATOM 942 C C . ALA A 1 123 ? 7.868 11.873 -5.731 1.00 91.12 123 ALA A C 1
ATOM 944 O O . ALA A 1 123 ? 7.448 10.862 -6.301 1.00 91.12 123 ALA A O 1
ATOM 945 N N . GLN A 1 124 ? 7.252 13.048 -5.871 1.00 93.38 124 GLN A N 1
ATOM 946 C CA . GLN A 1 124 ? 6.052 13.247 -6.686 1.00 93.38 124 GLN A CA 1
ATOM 947 C C . GLN A 1 124 ? 6.256 12.830 -8.154 1.00 93.38 124 GLN A C 1
ATOM 949 O O . GLN A 1 124 ? 5.383 12.191 -8.744 1.00 93.38 124 GLN A O 1
ATOM 954 N N . THR A 1 125 ? 7.425 13.102 -8.748 1.00 93.62 125 THR A N 1
ATOM 955 C CA . THR A 1 125 ? 7.728 12.677 -10.130 1.00 93.62 125 THR A CA 1
ATOM 956 C C . THR A 1 125 ? 7.905 11.162 -10.277 1.00 93.62 125 THR A C 1
ATOM 958 O O . THR A 1 125 ? 7.790 10.630 -11.392 1.00 93.62 125 THR A O 1
ATOM 961 N N . LEU A 1 126 ? 8.177 10.455 -9.173 1.00 94.25 126 LEU A N 1
ATOM 962 C CA . LEU A 1 126 ? 8.256 8.998 -9.138 1.00 94.25 126 LEU A CA 1
ATOM 963 C C . LEU A 1 126 ? 6.868 8.353 -9.125 1.00 94.25 126 LEU A C 1
ATOM 965 O O . LEU A 1 126 ? 6.679 7.327 -9.784 1.00 94.25 126 LEU A O 1
ATOM 969 N N . ILE A 1 127 ? 5.886 8.963 -8.451 1.00 96.25 127 ILE A N 1
ATOM 970 C CA . ILE A 1 127 ? 4.521 8.430 -8.312 1.00 96.25 127 ILE A CA 1
ATOM 971 C C . ILE A 1 127 ? 3.736 8.626 -9.609 1.00 96.25 127 ILE A C 1
ATOM 973 O O . ILE A 1 127 ? 2.891 9.503 -9.768 1.00 96.25 127 ILE A O 1
ATOM 977 N N . THR A 1 128 ? 3.998 7.741 -10.561 1.00 96.62 128 THR A N 1
ATOM 978 C CA . THR A 1 128 ? 3.236 7.639 -11.799 1.00 96.62 128 THR A CA 1
ATOM 979 C C . THR A 1 128 ? 2.993 6.179 -12.123 1.00 96.62 128 THR A C 1
ATOM 981 O O . THR A 1 128 ? 3.826 5.312 -11.846 1.00 96.62 128 THR A O 1
ATOM 984 N N . ARG A 1 129 ? 1.873 5.904 -12.793 1.00 95.94 129 ARG A N 1
ATOM 985 C CA . ARG A 1 129 ? 1.572 4.569 -13.314 1.00 95.94 129 ARG A CA 1
ATOM 986 C C . ARG A 1 129 ? 2.721 3.999 -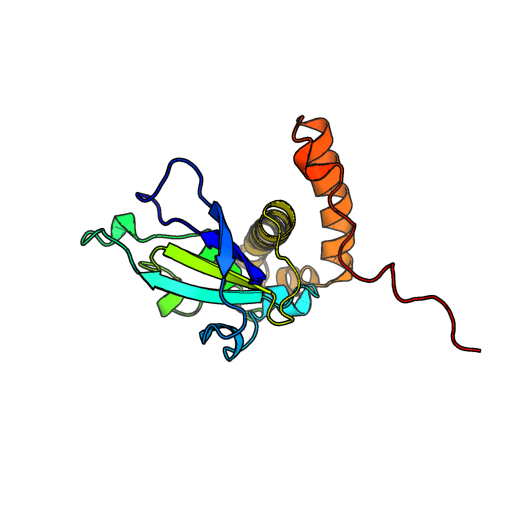14.152 1.00 95.94 129 ARG A C 1
ATOM 988 O O . ARG A 1 129 ? 3.096 2.850 -13.963 1.00 95.94 129 ARG A O 1
ATOM 995 N N . GLN A 1 130 ? 3.300 4.802 -15.047 1.00 96.19 130 GLN A N 1
ATOM 996 C CA . GLN A 1 130 ? 4.358 4.342 -15.951 1.00 96.19 130 GLN A CA 1
ATOM 997 C C . GLN A 1 130 ? 5.629 3.928 -15.199 1.00 96.19 130 GLN A C 1
ATOM 999 O O . GLN A 1 130 ? 6.244 2.920 -15.545 1.00 96.19 130 GLN A O 1
ATOM 1004 N N . ARG A 1 131 ? 6.042 4.693 -14.182 1.00 96.12 131 ARG A N 1
ATOM 1005 C CA . ARG A 1 131 ? 7.209 4.331 -13.367 1.00 96.12 131 ARG A CA 1
ATOM 1006 C C . ARG A 1 131 ? 6.931 3.114 -12.498 1.00 96.12 131 ARG A C 1
ATOM 1008 O O . ARG A 1 131 ? 7.796 2.249 -12.418 1.00 96.12 131 ARG A O 1
ATOM 1015 N N . PHE A 1 132 ? 5.730 3.014 -11.929 1.00 97.00 132 PHE A N 1
ATOM 1016 C CA . PHE A 1 132 ? 5.314 1.825 -11.192 1.00 97.00 132 PHE A CA 1
ATOM 1017 C C . PHE A 1 132 ? 5.332 0.572 -12.065 1.00 97.00 132 PHE A C 1
ATOM 1019 O O . PHE A 1 132 ? 5.885 -0.430 -11.644 1.00 97.00 132 PHE A O 1
ATOM 1026 N N . GLU A 1 133 ? 4.795 0.622 -13.286 1.00 95.81 133 GLU A N 1
ATOM 1027 C CA . GLU A 1 133 ? 4.789 -0.529 -14.199 1.00 95.81 133 GLU A CA 1
ATOM 1028 C C . GLU A 1 133 ? 6.207 -0.988 -14.567 1.00 95.81 133 GLU A C 1
ATOM 1030 O O . GLU A 1 133 ? 6.479 -2.183 -14.532 1.00 95.81 133 GLU A O 1
ATOM 1035 N N . ARG A 1 134 ? 7.130 -0.056 -14.843 1.00 95.38 134 ARG A N 1
ATOM 1036 C CA . ARG A 1 134 ? 8.540 -0.402 -15.101 1.00 95.38 134 ARG A CA 1
ATOM 1037 C C . ARG A 1 134 ? 9.203 -1.026 -13.875 1.00 95.38 134 ARG A C 1
ATOM 1039 O O . ARG A 1 134 ? 9.797 -2.091 -13.977 1.00 95.38 134 ARG A O 1
ATOM 1046 N N . TRP A 1 135 ? 9.057 -0.384 -12.717 1.00 96.31 135 TRP A N 1
ATOM 1047 C CA . TRP A 1 135 ? 9.597 -0.897 -11.460 1.00 96.31 135 TRP A CA 1
ATOM 1048 C C . TRP A 1 135 ? 9.004 -2.267 -11.099 1.00 96.31 135 TRP A C 1
ATOM 1050 O O . TRP A 1 135 ? 9.709 -3.134 -10.595 1.00 96.31 135 TRP A O 1
ATOM 1060 N N . PHE A 1 136 ? 7.717 -2.483 -11.380 1.00 96.00 136 PHE A N 1
ATOM 1061 C CA . PHE A 1 136 ? 7.018 -3.733 -11.105 1.00 96.00 136 PHE A CA 1
ATOM 1062 C C . PHE A 1 136 ? 7.619 -4.900 -11.887 1.00 96.00 136 PHE A C 1
ATOM 1064 O O . PHE A 1 136 ? 7.793 -5.974 -11.316 1.00 96.00 136 PHE A O 1
ATOM 1071 N N . ASP A 1 137 ? 7.943 -4.700 -13.167 1.00 94.62 137 ASP A N 1
ATOM 1072 C CA . ASP A 1 137 ? 8.553 -5.737 -14.005 1.00 94.62 137 ASP A CA 1
ATOM 1073 C C . ASP A 1 137 ? 9.933 -6.158 -13.458 1.00 94.62 137 ASP A C 1
ATOM 1075 O O . ASP A 1 137 ? 10.223 -7.358 -13.356 1.00 94.62 137 ASP A O 1
ATOM 1079 N N . ASP A 1 138 ? 10.743 -5.190 -13.016 1.00 95.31 138 ASP A N 1
ATOM 1080 C CA . ASP A 1 138 ? 12.042 -5.441 -12.380 1.00 95.31 138 ASP A CA 1
ATOM 1081 C C . ASP A 1 138 ? 11.874 -6.149 -11.026 1.00 95.31 138 ASP A C 1
ATOM 1083 O O . ASP A 1 138 ? 12.521 -7.166 -10.756 1.00 95.31 138 ASP A O 1
ATOM 1087 N N . TYR A 1 139 ? 10.953 -5.660 -10.190 1.00 96.19 1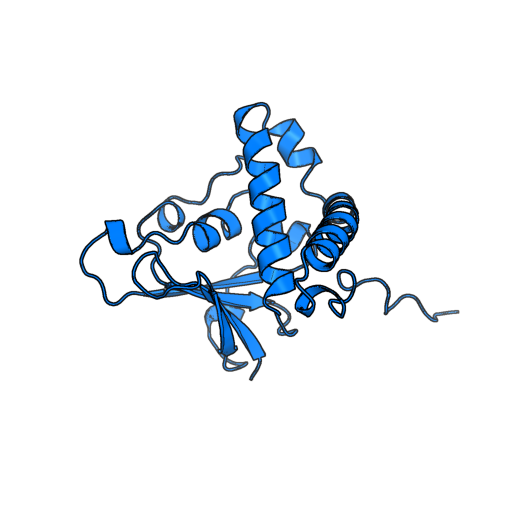39 TYR A N 1
ATOM 1088 C CA . TYR A 1 139 ? 10.661 -6.232 -8.878 1.00 96.19 139 TYR A CA 1
ATOM 1089 C C . TYR A 1 139 ? 10.167 -7.676 -8.998 1.00 96.19 139 TYR A C 1
ATOM 1091 O O . TYR A 1 139 ? 10.704 -8.566 -8.337 1.00 96.19 139 TYR A O 1
ATOM 1099 N N . LYS A 1 140 ? 9.197 -7.935 -9.885 1.00 95.25 140 LYS A N 1
ATOM 1100 C CA . LYS A 1 140 ? 8.677 -9.275 -10.186 1.00 95.25 140 LYS A CA 1
ATOM 1101 C C . LYS A 1 140 ? 9.810 -10.213 -10.599 1.00 95.25 140 LYS A C 1
ATOM 1103 O O . LYS A 1 140 ? 9.913 -11.314 -10.059 1.00 95.25 140 LYS A O 1
ATOM 1108 N N . SER A 1 141 ? 10.661 -9.779 -11.529 1.00 94.44 141 SER A N 1
ATOM 1109 C CA . SER A 1 141 ? 11.801 -10.573 -12.000 1.00 94.44 141 SER A CA 1
ATOM 1110 C C . SER A 1 141 ? 12.760 -10.901 -10.852 1.00 94.44 141 SER A C 1
ATOM 1112 O O . SER A 1 141 ? 13.160 -12.054 -10.694 1.00 94.44 141 SER A O 1
ATOM 1114 N N . GLY A 1 142 ? 13.053 -9.922 -9.990 1.00 96.25 142 GLY A N 1
ATOM 1115 C CA . GLY A 1 142 ? 13.844 -10.107 -8.774 1.00 96.25 142 GLY A CA 1
ATOM 1116 C C . GLY A 1 142 ? 13.243 -11.127 -7.802 1.00 96.25 142 GLY A C 1
ATOM 1117 O O . GLY A 1 142 ? 13.953 -12.011 -7.327 1.00 96.25 142 GLY A O 1
ATOM 1118 N N . GLN A 1 143 ? 11.934 -11.063 -7.537 1.00 96.25 143 GLN A N 1
ATOM 1119 C CA . GLN A 1 143 ? 11.267 -12.019 -6.643 1.00 96.25 143 GLN A CA 1
ATOM 1120 C C . GLN A 1 143 ? 11.308 -13.451 -7.196 1.00 96.25 143 GLN A C 1
ATOM 1122 O O . GLN A 1 143 ? 11.594 -14.386 -6.447 1.00 96.25 143 GLN A O 1
ATOM 1127 N N . VAL A 1 144 ? 11.097 -13.629 -8.505 1.00 95.62 144 VAL A N 1
ATOM 1128 C CA . VAL A 1 144 ? 11.205 -14.946 -9.155 1.00 95.62 144 VAL A CA 1
ATOM 1129 C C . VAL A 1 144 ? 12.633 -15.491 -9.062 1.00 95.62 144 VAL A C 1
ATOM 1131 O O . VAL A 1 144 ? 12.811 -16.650 -8.693 1.00 95.62 144 VAL A O 1
ATOM 1134 N N . MET A 1 145 ? 13.657 -14.667 -9.320 1.00 95.50 145 MET A N 1
ATOM 1135 C CA . MET A 1 145 ? 15.065 -15.072 -9.168 1.00 95.50 145 MET A CA 1
ATOM 1136 C C . MET A 1 145 ? 15.418 -15.458 -7.725 1.00 95.50 145 MET A C 1
ATOM 1138 O O . MET A 1 145 ? 16.216 -16.367 -7.512 1.00 95.50 145 MET A O 1
ATOM 1142 N N . ASN A 1 146 ? 14.772 -14.833 -6.739 1.00 95.56 146 ASN A N 1
ATOM 1143 C CA . ASN A 1 146 ? 14.908 -15.168 -5.320 1.00 95.56 146 ASN A CA 1
ATOM 1144 C C . ASN A 1 146 ? 14.076 -16.398 -4.893 1.00 95.56 146 ASN A C 1
ATOM 1146 O O . ASN A 1 146 ? 13.962 -16.682 -3.701 1.00 95.56 146 ASN A O 1
ATOM 1150 N N . GLY A 1 147 ? 13.484 -17.132 -5.842 1.00 95.06 147 GLY A N 1
ATOM 1151 C CA . GLY A 1 147 ? 12.757 -18.380 -5.596 1.00 95.06 147 GLY A CA 1
ATOM 1152 C C . GLY A 1 147 ? 11.292 -18.210 -5.184 1.00 95.06 147 GLY A C 1
ATOM 1153 O O . GLY A 1 147 ? 10.638 -19.197 -4.842 1.00 95.06 147 GLY A O 1
ATOM 1154 N N . ARG A 1 148 ? 10.743 -16.990 -5.227 1.00 93.88 148 ARG A N 1
ATOM 1155 C CA . ARG A 1 148 ? 9.337 -16.724 -4.889 1.00 93.88 148 ARG A CA 1
ATOM 1156 C C . ARG A 1 148 ? 8.432 -16.941 -6.093 1.00 93.88 148 ARG A C 1
ATOM 1158 O O . ARG A 1 148 ? 8.041 -16.011 -6.798 1.00 93.88 148 ARG A O 1
ATOM 1165 N N . MET A 1 149 ? 8.120 -18.209 -6.342 1.00 92.06 149 MET A N 1
ATOM 1166 C CA . MET A 1 149 ? 7.356 -18.647 -7.513 1.00 92.06 149 MET A CA 1
ATOM 1167 C C . MET A 1 149 ? 5.921 -18.113 -7.553 1.00 92.06 149 MET A C 1
ATOM 1169 O O . MET A 1 149 ? 5.341 -18.048 -8.634 1.00 92.06 149 MET A O 1
ATOM 1173 N N . GLU A 1 150 ? 5.359 -17.649 -6.431 1.00 90.81 150 GLU A N 1
ATOM 1174 C CA . GLU A 1 150 ? 4.067 -16.956 -6.425 1.00 90.81 150 GLU A CA 1
ATOM 1175 C C . GLU A 1 150 ? 4.066 -15.671 -7.272 1.00 90.81 150 GLU A C 1
ATOM 1177 O O . GLU A 1 150 ? 2.993 -15.173 -7.608 1.00 90.81 150 GLU A O 1
ATOM 1182 N N . TRP A 1 151 ? 5.246 -15.154 -7.637 1.00 93.50 151 TRP A N 1
ATOM 1183 C CA . TRP A 1 151 ? 5.413 -14.014 -8.535 1.00 93.50 151 TRP A CA 1
ATOM 1184 C C . TRP A 1 151 ? 5.436 -14.380 -10.019 1.00 93.50 151 TRP A C 1
ATOM 1186 O O . TRP A 1 151 ? 5.179 -13.501 -10.840 1.00 93.50 151 TRP A O 1
ATOM 1196 N N . ALA A 1 152 ? 5.694 -15.639 -10.390 1.00 89.62 152 ALA A N 1
ATOM 1197 C CA . ALA A 1 152 ? 5.866 -16.045 -11.789 1.00 89.62 152 ALA A CA 1
ATOM 1198 C C . ALA A 1 152 ? 4.615 -15.738 -12.636 1.00 89.62 152 ALA A C 1
ATOM 1200 O O . ALA A 1 152 ? 4.705 -15.101 -13.693 1.00 89.62 152 ALA A O 1
ATOM 1201 N N . ASP A 1 153 ? 3.443 -16.074 -12.094 1.00 85.00 153 ASP A N 1
ATOM 1202 C CA . ASP A 1 153 ? 2.146 -15.956 -12.771 1.00 85.00 153 ASP A CA 1
ATOM 1203 C C . ASP A 1 153 ? 1.422 -14.631 -12.496 1.00 85.00 153 ASP A C 1
ATOM 1205 O O . ASP A 1 153 ? 0.290 -14.422 -12.941 1.00 85.00 153 ASP A O 1
ATOM 1209 N N . VAL A 1 154 ? 2.044 -13.704 -11.759 1.00 85.06 154 VAL A N 1
ATOM 1210 C CA . VAL A 1 154 ? 1.428 -12.400 -11.494 1.00 85.06 154 VAL A CA 1
ATOM 1211 C C . VAL A 1 154 ? 1.403 -11.620 -12.801 1.00 85.06 154 VAL A C 1
ATOM 1213 O O . VAL A 1 154 ? 2.452 -11.251 -13.334 1.00 85.06 154 VAL A O 1
ATOM 1216 N N . GLY A 1 155 ? 0.205 -11.411 -13.349 1.00 74.50 155 GLY A N 1
ATOM 1217 C CA . GLY A 1 155 ? 0.018 -10.608 -14.553 1.00 74.50 155 GLY A CA 1
ATOM 1218 C C . GLY A 1 155 ? 0.639 -9.221 -14.390 1.00 74.50 155 GLY A C 1
ATOM 1219 O O . GLY A 1 155 ? 0.675 -8.673 -13.290 1.00 74.50 155 GLY A O 1
ATOM 1220 N N . THR A 1 156 ? 1.129 -8.649 -15.487 1.00 59.97 156 THR A N 1
ATOM 1221 C CA . THR A 1 156 ? 1.498 -7.232 -15.493 1.00 59.97 156 THR A CA 1
ATOM 1222 C C . THR A 1 156 ? 0.253 -6.403 -15.168 1.00 59.97 156 THR A C 1
ATOM 1224 O O . THR A 1 156 ? -0.870 -6.791 -15.504 1.00 59.97 156 THR A O 1
ATOM 1227 N N . THR A 1 157 ? 0.437 -5.302 -14.439 1.00 52.72 157 THR A N 1
ATOM 1228 C CA . THR A 1 157 ? -0.609 -4.383 -13.963 1.00 52.72 157 THR A CA 1
ATOM 1229 C C . THR A 1 157 ? -1.732 -4.219 -15.001 1.00 52.72 157 THR A C 1
ATOM 1231 O O . THR A 1 157 ? -1.439 -4.058 -16.189 1.00 52.72 157 THR A O 1
ATOM 1234 N N . PRO A 1 158 ? -3.028 -4.268 -14.629 1.00 41.66 158 PRO A N 1
ATOM 1235 C CA . PRO A 1 158 ? -4.101 -4.396 -15.612 1.00 41.66 158 PRO A CA 1
ATOM 1236 C C . PRO A 1 158 ? -4.225 -3.134 -16.480 1.00 41.66 158 PRO A C 1
ATOM 1238 O O . PRO A 1 158 ? -4.824 -2.140 -16.069 1.00 41.66 158 PRO A O 1
ATOM 1241 N N . ALA A 1 159 ? -3.631 -3.174 -17.675 1.00 44.47 159 ALA A N 1
ATOM 1242 C CA . ALA A 1 159 ? -4.020 -2.388 -18.856 1.00 44.47 159 ALA A CA 1
ATOM 1243 C C . ALA A 1 159 ? -3.475 -2.915 -20.196 1.00 44.47 159 ALA A C 1
ATOM 1245 O O . ALA A 1 159 ? -3.625 -2.231 -21.202 1.00 44.47 159 ALA A O 1
ATOM 1246 N N . LYS A 1 160 ? -2.879 -4.112 -20.277 1.00 37.88 160 LYS A N 1
ATOM 1247 C CA . LYS A 1 160 ? -2.516 -4.675 -21.592 1.00 37.88 160 LYS A CA 1
ATOM 1248 C C . LYS A 1 160 ? -3.603 -5.547 -22.234 1.00 37.88 160 LYS A C 1
ATOM 1250 O O . LYS A 1 160 ? -3.405 -5.985 -23.358 1.00 37.88 160 LYS A O 1
ATOM 1255 N N . SER A 1 161 ? -4.747 -5.773 -21.579 1.00 39.34 161 SER A N 1
ATOM 1256 C CA . SER A 1 161 ? -5.782 -6.689 -22.093 1.00 39.34 161 SER A CA 1
ATOM 1257 C C . SER A 1 161 ? -6.991 -6.041 -22.779 1.00 39.34 161 SER A C 1
ATOM 1259 O O . SER A 1 161 ? -7.768 -6.782 -23.357 1.00 39.34 161 SER A O 1
ATOM 1261 N N . ASP A 1 162 ? -7.136 -4.710 -22.792 1.00 37.62 162 ASP A N 1
ATOM 1262 C CA . ASP A 1 162 ? -8.292 -4.034 -23.423 1.00 37.62 162 ASP A CA 1
ATOM 1263 C C . ASP A 1 162 ? -7.868 -3.001 -24.482 1.00 37.62 162 ASP A C 1
ATOM 1265 O O . ASP A 1 162 ? -8.464 -1.938 -24.633 1.00 37.62 162 ASP A O 1
ATOM 1269 N N . ALA A 1 163 ? -6.817 -3.319 -25.238 1.00 36.25 163 ALA A N 1
ATOM 1270 C CA . ALA A 1 163 ? -6.503 -2.646 -26.496 1.00 36.25 163 ALA A CA 1
ATOM 1271 C C . ALA A 1 163 ? -6.572 -3.667 -27.639 1.00 36.25 163 ALA A C 1
ATOM 1273 O O . ALA A 1 163 ? -5.582 -3.972 -28.304 1.00 36.25 163 ALA A O 1
ATOM 1274 N N . HIS A 1 164 ? -7.755 -4.242 -27.839 1.00 37.81 164 HIS A N 1
ATOM 1275 C CA . HIS A 1 164 ? -8.134 -4.804 -29.126 1.00 37.81 164 HIS A CA 1
ATOM 1276 C C . HIS A 1 164 ? -9.507 -4.275 -29.518 1.00 37.81 164 HIS A C 1
ATOM 1278 O O . HIS A 1 164 ? -10.455 -4.364 -28.745 1.00 37.81 164 HIS A O 1
ATOM 1284 N N . LEU A 1 165 ? -9.561 -3.810 -30.767 1.00 44.47 165 LEU A N 1
ATOM 1285 C CA . LEU A 1 165 ? -10.753 -3.640 -31.590 1.00 44.47 165 LEU A CA 1
ATOM 1286 C C . LEU A 1 165 ? -11.662 -2.472 -31.203 1.00 44.47 165 LEU A C 1
ATOM 1288 O O . LEU A 1 165 ? -12.592 -2.620 -30.419 1.00 44.47 165 LEU A O 1
ATOM 1292 N N . GLN A 1 166 ? -11.463 -1.349 -31.895 1.00 36.16 166 GLN A N 1
ATOM 1293 C CA . GLN A 1 166 ? -12.573 -0.603 -32.485 1.00 36.16 166 GLN A CA 1
ATOM 1294 C C . GLN A 1 166 ? -12.080 0.205 -33.699 1.00 36.16 166 GLN A C 1
ATOM 1296 O O . GLN A 1 166 ? -11.407 1.218 -33.540 1.00 36.16 166 GLN A O 1
ATOM 1301 N N . ASN A 1 167 ? -12.476 -0.324 -34.866 1.00 38.72 167 ASN A N 1
ATOM 1302 C CA . ASN A 1 167 ? -12.543 0.216 -36.235 1.00 38.72 167 ASN A CA 1
ATOM 1303 C C . ASN A 1 167 ? -11.258 0.630 -36.957 1.00 38.72 167 ASN A C 1
ATOM 1305 O O . ASN A 1 167 ? -10.731 1.729 -36.693 1.00 38.72 167 ASN A O 1
#

Organism: NCBI:txid574655

pLDDT: mean 89.28, std 14.71, range [36.16, 98.56]

Radius of gyration: 16.26 Å; chains: 1; bounding box: 37×36×61 Å

Secondary structure (DSSP, 8-state):
-EEEEEE--TTS-SSSEEEEEE-TT-GGGGSPPPHHHHHTT--EEEEEEE-S-SSGGGG--HHHHHHT--TTTSPPPGGGTS---EEEEEETT-----HHHHHHHHHHHHHHHHHHTT-HHHHHHH-SHHHHHHHHHHHHHHHHHTT-GGGTT---SS-SSS-----

Foldseek 3Di:
DFWWKKAAFQPRDPDRIDIDDDPPPPCQLVDAFQDLCVQLVQGKTKDAPAAPDPDFNRQDGVLQQLSQADLQQSGHDPCSRGNRGMMIMGGSVRHHDDPLNSVLSSVLSVVLSVVSVPDSVVSSVCSHNVNSLVVSVVVLVVCVVVVNCVSVPDDRRPDPPPPDDDD